Protein AF-A0A165DMI0-F1 (afdb_monomer)

Mean predicted aligned error: 9.39 Å

Structure (mmCIF, N/CA/C/O backbone):
data_AF-A0A165DMI0-F1
#
_entry.id   AF-A0A165DMI0-F1
#
loop_
_atom_site.group_PDB
_atom_site.id
_atom_site.type_symbol
_atom_site.label_atom_id
_atom_site.label_alt_id
_atom_site.label_comp_id
_atom_site.label_asym_id
_atom_site.label_entity_id
_atom_site.label_seq_id
_atom_site.pdbx_PDB_ins_code
_atom_site.Cartn_x
_atom_site.Cartn_y
_atom_site.Cartn_z
_atom_site.occupancy
_atom_site.B_iso_or_equiv
_atom_site.auth_seq_id
_atom_site.auth_comp_id
_atom_site.auth_asym_id
_atom_site.auth_atom_id
_atom_site.pdbx_PDB_model_num
ATOM 1 N N . MET A 1 1 ? 34.394 3.722 19.464 1.00 40.72 1 MET A N 1
ATOM 2 C CA . MET A 1 1 ? 33.084 4.250 19.896 1.00 40.72 1 MET A CA 1
ATOM 3 C C . MET A 1 1 ? 32.460 4.969 18.703 1.00 40.72 1 MET A C 1
ATOM 5 O O . MET A 1 1 ? 33.149 5.810 18.155 1.00 40.72 1 MET A O 1
ATOM 9 N N . ALA A 1 2 ? 31.235 4.569 18.314 1.00 39.69 2 ALA A N 1
ATOM 10 C CA . ALA A 1 2 ? 30.219 5.275 17.495 1.00 39.69 2 ALA A CA 1
ATOM 11 C C . ALA A 1 2 ? 30.643 5.846 16.109 1.00 39.69 2 ALA A C 1
ATOM 13 O O . ALA A 1 2 ? 31.453 6.753 16.032 1.00 39.69 2 ALA A O 1
ATOM 14 N N . HIS A 1 3 ? 30.222 5.261 14.976 1.00 41.44 3 HIS A N 1
ATOM 15 C CA . HIS A 1 3 ? 28.925 5.394 14.257 1.00 41.44 3 HIS A CA 1
ATOM 16 C C . HIS A 1 3 ? 29.045 6.304 13.015 1.00 41.44 3 HIS A C 1
ATOM 18 O O . HIS A 1 3 ? 29.156 7.514 13.154 1.00 41.44 3 HIS A O 1
ATOM 24 N N . ASN A 1 4 ? 29.008 5.710 11.812 1.00 34.62 4 ASN A N 1
ATOM 25 C CA . ASN A 1 4 ? 28.019 6.000 10.753 1.00 34.62 4 ASN A CA 1
ATOM 26 C C . ASN A 1 4 ? 28.438 5.369 9.408 1.00 34.62 4 ASN A C 1
ATOM 28 O O . ASN A 1 4 ? 29.341 5.886 8.748 1.00 34.62 4 ASN A O 1
ATOM 32 N N . PRO A 1 5 ? 27.781 4.289 8.945 1.00 43.97 5 PRO A N 1
ATOM 33 C CA . PRO A 1 5 ? 27.912 3.862 7.560 1.00 43.97 5 PRO A CA 1
ATOM 34 C C . PRO A 1 5 ? 27.125 4.810 6.642 1.00 43.97 5 PRO A C 1
ATOM 36 O O . PRO A 1 5 ? 25.965 5.134 6.895 1.00 43.97 5 PRO A O 1
ATOM 39 N N . HIS A 1 6 ? 27.791 5.250 5.574 1.00 35.44 6 HIS A N 1
ATOM 40 C CA . HIS A 1 6 ? 27.218 5.941 4.423 1.00 35.44 6 HIS A CA 1
ATOM 41 C C . HIS A 1 6 ? 25.927 5.251 3.958 1.00 35.44 6 HIS A C 1
ATOM 43 O O . HIS A 1 6 ? 25.976 4.145 3.424 1.00 35.44 6 HIS A O 1
ATOM 49 N N . ASN A 1 7 ? 24.788 5.925 4.107 1.00 35.12 7 ASN A N 1
ATOM 50 C CA . ASN A 1 7 ? 23.564 5.552 3.414 1.00 35.12 7 ASN A CA 1
ATOM 51 C C . ASN A 1 7 ? 23.412 6.505 2.218 1.00 35.12 7 ASN A C 1
ATOM 53 O O . ASN A 1 7 ? 23.189 7.697 2.445 1.00 35.12 7 ASN A O 1
ATOM 57 N N . PRO A 1 8 ? 23.578 6.050 0.964 1.00 40.62 8 PRO A N 1
ATOM 58 C CA . PRO A 1 8 ? 23.389 6.916 -0.191 1.00 40.62 8 PRO A CA 1
ATOM 59 C C . PRO A 1 8 ? 21.941 7.419 -0.200 1.00 40.62 8 PRO A C 1
ATOM 61 O O . PRO A 1 8 ? 20.997 6.641 -0.345 1.00 40.62 8 PRO A O 1
ATOM 64 N N . GLN A 1 9 ? 21.765 8.729 -0.005 1.00 41.03 9 GLN A N 1
ATOM 65 C CA . GLN A 1 9 ? 20.487 9.405 -0.195 1.00 41.03 9 GLN A CA 1
ATOM 66 C C . GLN A 1 9 ? 20.119 9.274 -1.670 1.00 41.03 9 GLN A C 1
ATOM 68 O O . GLN A 1 9 ? 20.638 9.989 -2.524 1.00 41.03 9 GLN A O 1
ATOM 73 N N . ILE A 1 10 ? 19.251 8.311 -1.967 1.00 54.81 10 ILE A N 1
ATOM 74 C CA . ILE A 1 10 ? 18.671 8.133 -3.292 1.00 54.81 10 ILE A CA 1
ATOM 75 C C . ILE A 1 10 ? 17.993 9.469 -3.652 1.00 54.81 10 ILE A C 1
ATOM 77 O O . ILE A 1 10 ? 17.130 9.919 -2.889 1.00 54.81 10 ILE A O 1
ATOM 81 N N . PRO A 1 11 ? 18.393 10.140 -4.749 1.00 39.53 11 PRO A N 1
ATOM 82 C CA . PRO A 1 11 ? 17.879 11.457 -5.095 1.00 39.53 11 PRO A CA 1
ATOM 83 C C . PRO A 1 11 ? 16.357 11.407 -5.249 1.00 39.53 11 PRO A C 1
ATOM 85 O O . PRO A 1 11 ? 15.806 10.622 -6.019 1.00 39.53 11 PRO A O 1
ATOM 88 N N . GLN A 1 12 ? 15.681 12.272 -4.495 1.00 45.69 12 GLN A N 1
ATOM 89 C CA . GLN A 1 12 ? 14.228 12.344 -4.336 1.00 45.69 12 GLN A CA 1
ATOM 90 C C . GLN A 1 12 ? 13.467 12.792 -5.604 1.00 45.69 12 GLN A C 1
ATOM 92 O O . GLN A 1 12 ? 12.263 13.005 -5.528 1.00 45.69 12 GLN A O 1
ATOM 97 N N . ASN A 1 13 ? 14.096 12.861 -6.785 1.00 38.38 13 ASN A N 1
ATOM 98 C CA . ASN A 1 13 ? 13.560 13.584 -7.949 1.00 38.38 13 ASN A CA 1
ATOM 99 C C . ASN A 1 13 ? 12.907 12.724 -9.059 1.00 38.38 13 ASN A C 1
ATOM 101 O O . ASN A 1 13 ? 12.594 13.255 -10.120 1.00 38.38 13 ASN A O 1
ATOM 105 N N . ALA A 1 14 ? 12.635 11.431 -8.849 1.00 41.81 14 ALA A N 1
ATOM 106 C CA . ALA A 1 14 ? 11.976 10.558 -9.846 1.00 41.81 14 ALA A CA 1
ATOM 107 C C . ALA A 1 14 ? 10.466 10.341 -9.580 1.00 41.81 14 ALA A C 1
ATOM 109 O O . ALA A 1 14 ? 9.957 9.224 -9.611 1.00 41.81 14 ALA A O 1
ATOM 110 N N . HIS A 1 15 ? 9.750 11.407 -9.234 1.00 43.47 15 HIS A N 1
ATOM 111 C CA . HIS A 1 15 ? 8.666 11.329 -8.259 1.00 43.47 15 HIS A CA 1
ATOM 112 C C . HIS A 1 15 ? 7.475 12.232 -8.637 1.00 43.47 15 HIS A C 1
ATOM 114 O O . HIS A 1 15 ? 7.053 13.063 -7.856 1.00 43.47 15 HIS A O 1
ATOM 120 N N . ASN A 1 16 ? 6.926 12.130 -9.850 1.00 48.78 16 ASN A N 1
ATOM 121 C CA . ASN A 1 16 ? 5.918 13.104 -10.317 1.00 48.78 16 ASN A CA 1
ATOM 122 C C . ASN A 1 16 ? 4.584 12.515 -10.808 1.00 48.78 16 ASN A C 1
ATOM 124 O O . ASN A 1 16 ? 3.919 13.114 -11.642 1.00 48.78 16 ASN A O 1
ATOM 128 N N . ALA A 1 17 ? 4.140 11.372 -10.273 1.00 47.53 17 ALA A N 1
ATOM 129 C CA . ALA A 1 17 ? 2.779 10.888 -10.563 1.00 47.53 17 ALA A CA 1
ATOM 130 C C . ALA A 1 17 ? 2.006 10.291 -9.371 1.00 47.53 17 ALA A C 1
ATOM 132 O O . ALA A 1 17 ? 0.781 10.267 -9.408 1.00 47.53 17 ALA A O 1
ATOM 133 N N . GLN A 1 18 ? 2.668 9.834 -8.301 1.00 56.59 18 GLN A N 1
ATOM 134 C CA . GLN A 1 18 ? 2.007 9.181 -7.157 1.00 56.59 18 GLN A CA 1
ATOM 135 C C . GLN A 1 18 ? 2.763 9.439 -5.844 1.00 56.59 18 GLN A C 1
ATOM 137 O O . GLN A 1 18 ? 3.217 8.510 -5.194 1.00 56.59 18 GLN A O 1
ATOM 142 N N . GLN A 1 19 ? 3.001 10.695 -5.470 1.00 66.50 19 GLN A N 1
ATOM 143 C CA . GLN A 1 19 ? 3.767 10.979 -4.252 1.00 66.50 19 GLN A CA 1
ATOM 144 C C . GLN A 1 19 ? 2.888 11.098 -3.012 1.00 66.50 19 GLN A C 1
ATOM 146 O O . GLN A 1 19 ? 1.995 11.945 -2.958 1.00 66.50 19 GLN A O 1
ATOM 151 N N . GLY A 1 20 ? 3.215 10.322 -1.978 1.00 83.50 20 GLY A N 1
ATOM 152 C CA . GLY A 1 20 ? 2.747 10.560 -0.617 1.00 83.50 20 GLY A CA 1
ATOM 153 C C . GLY A 1 20 ? 1.500 9.784 -0.205 1.00 83.50 20 GLY A C 1
ATOM 154 O O . GLY A 1 20 ? 0.976 10.055 0.876 1.00 83.50 20 GLY A O 1
ATOM 155 N N . TYR A 1 21 ? 1.029 8.805 -0.981 1.00 90.38 21 TYR A N 1
ATOM 156 C CA . TYR A 1 21 ? -0.019 7.883 -0.527 1.00 90.38 21 TYR A CA 1
ATOM 157 C C . TYR A 1 21 ? 0.483 7.002 0.610 1.00 90.38 21 TYR A C 1
ATOM 159 O O . TYR A 1 21 ? -0.249 6.795 1.575 1.00 90.38 21 TYR A O 1
ATOM 167 N N . VAL A 1 22 ? 1.747 6.567 0.565 1.00 89.88 22 VAL A N 1
ATOM 168 C CA . VAL A 1 22 ? 2.383 5.853 1.688 1.00 89.88 22 VAL A CA 1
ATOM 169 C C . VAL A 1 22 ? 2.356 6.714 2.955 1.00 89.88 22 VAL A C 1
ATOM 171 O O . VAL A 1 22 ? 1.957 6.248 4.022 1.00 89.88 22 VAL A O 1
ATOM 174 N N . GLN A 1 23 ? 2.733 7.992 2.842 1.00 90.44 23 GLN A N 1
ATOM 175 C CA . GLN A 1 23 ? 2.736 8.918 3.976 1.00 90.44 23 GLN A CA 1
ATOM 176 C C . GLN A 1 23 ? 1.318 9.202 4.487 1.00 90.44 23 GLN A C 1
ATOM 178 O O . GLN A 1 23 ? 1.083 9.164 5.692 1.00 90.44 23 GLN A O 1
ATOM 183 N N . ARG A 1 24 ? 0.355 9.448 3.592 1.00 89.94 24 ARG A N 1
ATOM 184 C CA . ARG A 1 24 ? -1.053 9.672 3.957 1.00 89.94 24 ARG A CA 1
ATOM 185 C C . ARG A 1 24 ? -1.669 8.449 4.630 1.00 89.94 24 ARG A C 1
ATOM 187 O O . ARG A 1 24 ? -2.372 8.609 5.624 1.00 89.94 24 ARG A O 1
ATOM 194 N N . LEU A 1 25 ? -1.364 7.246 4.142 1.00 89.44 25 LEU A N 1
ATOM 195 C CA . LEU A 1 25 ? -1.804 5.998 4.760 1.00 89.44 25 LEU A CA 1
ATOM 196 C C . LEU A 1 25 ? -1.226 5.866 6.177 1.00 89.44 25 LEU A C 1
ATOM 198 O O . LEU A 1 25 ? -1.972 5.613 7.118 1.00 89.44 25 LEU A O 1
ATOM 202 N N . ASN A 1 26 ? 0.068 6.138 6.363 1.00 90.56 26 ASN A N 1
ATOM 203 C CA . ASN A 1 26 ? 0.683 6.145 7.694 1.00 90.56 26 ASN A CA 1
ATOM 204 C C . ASN A 1 26 ? 0.038 7.186 8.628 1.00 90.56 26 ASN A C 1
ATOM 206 O O . ASN A 1 26 ? -0.259 6.873 9.781 1.00 90.56 26 ASN A O 1
ATOM 210 N N . ASN A 1 27 ? -0.242 8.393 8.128 1.00 90.00 27 ASN A N 1
ATOM 211 C CA . ASN A 1 27 ? -0.904 9.449 8.898 1.00 90.00 27 ASN A CA 1
ATOM 212 C C . ASN A 1 27 ? -2.332 9.058 9.306 1.00 90.00 27 ASN A C 1
ATOM 214 O O . ASN A 1 27 ? -2.764 9.394 10.405 1.00 90.00 27 ASN A O 1
ATOM 218 N N . HIS A 1 28 ? -3.063 8.326 8.459 1.00 89.19 28 HIS A N 1
ATOM 219 C CA . HIS A 1 28 ? -4.389 7.811 8.803 1.00 89.19 28 HIS A CA 1
ATOM 220 C C . HIS A 1 28 ? -4.331 6.798 9.959 1.00 89.1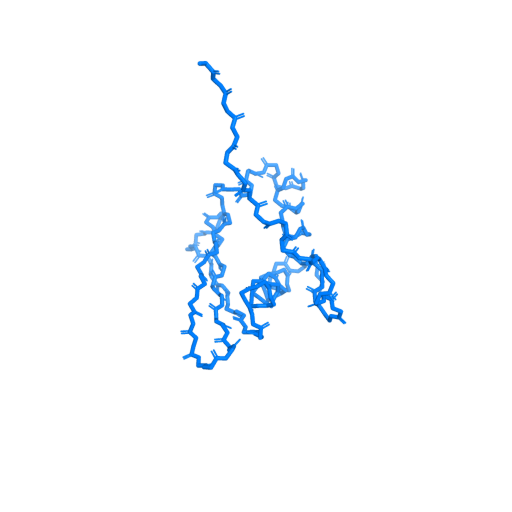9 28 HIS A C 1
ATOM 222 O O . HIS A 1 28 ? -5.175 6.819 10.856 1.00 89.19 28 HIS A O 1
ATOM 228 N N . TYR A 1 29 ? -3.297 5.954 9.989 1.00 88.00 29 TYR A N 1
ATOM 229 C CA . TYR A 1 29 ? -3.087 5.032 11.105 1.00 88.00 29 TYR A CA 1
ATOM 230 C C . TYR A 1 29 ? -2.693 5.770 12.388 1.00 88.00 29 TYR A C 1
ATOM 232 O O . TYR A 1 29 ? -3.236 5.468 13.446 1.00 88.00 29 TYR A O 1
ATOM 240 N N . GLN A 1 30 ? -1.822 6.780 12.305 1.00 88.75 30 GLN A N 1
ATOM 241 C CA . GLN A 1 30 ? -1.386 7.539 13.485 1.00 88.75 30 GLN A CA 1
ATOM 242 C C . GLN A 1 30 ? -2.450 8.493 14.038 1.00 88.75 30 GLN A C 1
ATOM 244 O O . GLN A 1 30 ? -2.522 8.677 15.251 1.00 88.75 30 GLN A O 1
ATOM 249 N N . GLY A 1 31 ? -3.253 9.117 13.176 1.00 86.25 31 GLY A N 1
ATOM 250 C CA . GLY A 1 31 ? -4.217 10.142 13.569 1.00 86.25 31 GLY A CA 1
ATOM 251 C C . GLY A 1 31 ? -5.537 9.540 14.064 1.00 86.25 31 GLY A C 1
ATOM 252 O O . GLY A 1 31 ? -5.682 9.318 15.266 1.00 86.25 31 GLY A O 1
ATOM 253 N N . PRO A 1 32 ? -6.508 9.278 13.168 1.00 81.50 32 PRO A N 1
ATOM 254 C CA . PRO A 1 32 ? -7.816 8.730 13.534 1.00 81.50 32 PRO A CA 1
ATOM 255 C C . PRO A 1 32 ? -7.764 7.405 14.298 1.00 81.50 32 PRO A C 1
ATOM 257 O O . PRO A 1 32 ? -8.496 7.230 15.268 1.00 81.50 32 PRO A O 1
ATOM 260 N N . LEU A 1 33 ? -6.900 6.477 13.874 1.00 83.38 33 LEU A N 1
ATOM 261 C CA . LEU A 1 33 ? -6.853 5.132 14.453 1.00 83.38 33 LEU A CA 1
ATOM 262 C C . LEU A 1 33 ? -5.948 5.046 15.691 1.00 83.38 33 LEU A C 1
ATOM 264 O O . LEU A 1 33 ? -6.071 4.096 16.461 1.00 83.38 33 LEU A O 1
ATOM 268 N N . ARG A 1 34 ? -5.049 6.021 15.900 1.00 86.50 34 ARG A N 1
ATOM 269 C CA . ARG A 1 34 ? -4.011 6.000 16.953 1.00 86.50 34 ARG A CA 1
ATOM 270 C C . ARG A 1 34 ? -3.234 4.674 17.012 1.00 86.50 34 ARG A C 1
ATOM 272 O O . ARG A 1 34 ? -2.804 4.233 18.076 1.00 86.50 34 ARG A O 1
ATOM 279 N N . LEU A 1 35 ? -3.055 4.034 15.860 1.00 87.56 35 LEU A N 1
ATOM 280 C CA . LEU A 1 35 ? -2.311 2.793 15.689 1.00 87.56 35 LEU A CA 1
ATOM 281 C C . LEU A 1 35 ? -0.903 3.094 15.177 1.00 87.56 35 LEU A C 1
ATOM 283 O O . LEU A 1 35 ? -0.691 4.022 14.398 1.00 87.56 35 LEU A O 1
ATOM 287 N N . SER A 1 36 ? 0.068 2.269 15.571 1.00 86.75 36 SER A N 1
ATOM 288 C CA . SER A 1 36 ? 1.431 2.362 15.043 1.00 86.75 36 SER A CA 1
ATOM 289 C C . SER A 1 36 ? 1.485 1.815 13.608 1.00 86.75 36 SER A C 1
ATOM 291 O O . SER A 1 36 ? 1.314 0.607 13.425 1.00 86.75 36 SER A O 1
ATOM 293 N N . PRO A 1 37 ? 1.764 2.638 12.577 1.00 86.25 37 PRO A N 1
ATOM 294 C CA . PRO A 1 37 ? 1.808 2.180 11.187 1.00 86.25 37 PRO A CA 1
ATOM 295 C C . PRO A 1 37 ? 2.767 1.012 10.985 1.00 86.25 37 PRO A C 1
ATOM 297 O O . PRO A 1 37 ? 2.455 0.087 10.257 1.00 86.25 37 PRO A O 1
ATOM 300 N N . GLN A 1 38 ? 3.907 1.010 11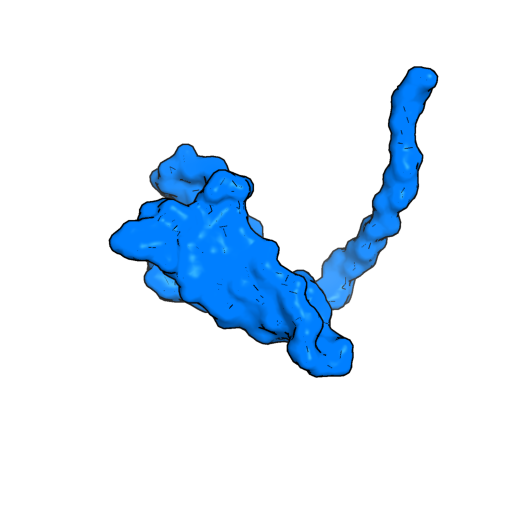.680 1.00 84.06 38 GLN A N 1
ATOM 301 C CA . GLN A 1 38 ? 4.933 -0.030 11.549 1.00 84.06 38 GLN A CA 1
ATOM 302 C C . GLN A 1 38 ? 4.459 -1.407 12.033 1.00 84.06 38 GLN A C 1
ATOM 304 O O . GLN A 1 38 ? 4.965 -2.430 11.580 1.00 84.06 38 GLN A O 1
ATOM 309 N N . THR A 1 39 ? 3.492 -1.443 12.951 1.00 86.06 39 THR A N 1
ATOM 310 C CA . THR A 1 39 ? 2.914 -2.690 13.466 1.00 86.06 39 THR A CA 1
ATOM 311 C C . THR A 1 39 ? 1.820 -3.224 12.542 1.00 86.06 39 THR A C 1
ATOM 313 O O . THR A 1 39 ? 1.650 -4.439 12.426 1.00 86.06 39 THR A O 1
ATOM 316 N N . TYR A 1 40 ? 1.075 -2.327 11.887 1.00 87.88 40 TYR A N 1
ATOM 317 C CA . TYR A 1 40 ? -0.161 -2.675 11.180 1.00 87.88 40 TYR A CA 1
ATOM 318 C C . TYR A 1 40 ? -0.094 -2.563 9.657 1.00 87.88 40 TYR A C 1
ATOM 320 O O . TYR A 1 40 ? -0.939 -3.159 8.996 1.00 87.88 40 TYR A O 1
ATOM 328 N N . ILE A 1 41 ? 0.887 -1.851 9.107 1.00 90.94 41 ILE A N 1
ATOM 329 C CA . ILE A 1 41 ? 1.109 -1.682 7.672 1.00 90.94 41 ILE A CA 1
ATOM 330 C C . ILE A 1 41 ? 2.442 -2.334 7.317 1.00 90.94 41 ILE A C 1
ATOM 332 O O . ILE A 1 41 ? 3.501 -1.918 7.787 1.00 90.94 41 ILE A O 1
ATOM 336 N N . TYR A 1 42 ? 2.396 -3.338 6.448 1.00 92.25 42 TYR A N 1
ATOM 337 C CA . TYR A 1 42 ? 3.586 -4.024 5.955 1.00 92.25 42 TYR A CA 1
ATOM 338 C C . TYR A 1 42 ? 3.628 -3.989 4.430 1.00 92.25 42 TYR A C 1
ATOM 340 O O . TYR A 1 42 ? 2.631 -4.301 3.791 1.00 92.25 42 TYR A O 1
ATOM 348 N N . TYR A 1 43 ? 4.773 -3.626 3.852 1.00 91.56 43 TYR A N 1
ATOM 349 C CA . TYR A 1 43 ? 4.980 -3.631 2.404 1.00 91.56 43 TYR A CA 1
ATOM 350 C C . TYR A 1 43 ? 5.939 -4.754 2.026 1.00 91.56 43 TYR A C 1
ATOM 352 O O . TYR A 1 43 ? 7.102 -4.721 2.424 1.00 91.56 43 TYR A O 1
ATOM 360 N N . ASP A 1 44 ? 5.466 -5.684 1.208 1.00 93.81 44 ASP A N 1
ATOM 361 C CA . ASP A 1 44 ? 6.309 -6.621 0.471 1.00 93.81 44 ASP A CA 1
ATOM 362 C C . ASP A 1 44 ? 6.527 -6.071 -0.939 1.00 93.81 44 ASP A C 1
ATOM 364 O O . ASP A 1 44 ? 5.562 -5.650 -1.574 1.00 93.81 44 ASP A O 1
ATOM 368 N N . VAL A 1 45 ? 7.766 -6.011 -1.428 1.00 93.62 45 VAL A N 1
ATOM 369 C CA . VAL A 1 45 ? 8.056 -5.509 -2.780 1.00 93.62 45 VAL A CA 1
ATOM 370 C C . VAL A 1 45 ? 8.920 -6.504 -3.519 1.00 93.62 45 VAL A C 1
ATOM 372 O O . VAL A 1 45 ? 10.010 -6.847 -3.069 1.00 93.62 45 VAL A O 1
ATOM 375 N N . GLN A 1 46 ? 8.444 -6.914 -4.684 1.00 95.00 46 GLN A N 1
ATOM 376 C CA . GLN A 1 46 ? 9.071 -7.925 -5.515 1.00 95.00 46 GLN A CA 1
ATOM 377 C C . GLN A 1 46 ? 9.325 -7.361 -6.907 1.00 95.00 46 GLN A C 1
ATOM 379 O O . GLN A 1 46 ? 8.554 -6.548 -7.425 1.00 95.00 46 GLN A O 1
ATOM 384 N N . LEU A 1 47 ? 10.430 -7.780 -7.516 1.00 94.50 47 LEU A N 1
ATOM 385 C CA . LEU A 1 47 ? 10.693 -7.502 -8.920 1.00 94.50 47 LEU A CA 1
ATOM 386 C C . LEU A 1 47 ? 9.762 -8.383 -9.764 1.00 94.50 47 LEU A C 1
ATOM 388 O O . LEU A 1 47 ? 9.780 -9.599 -9.602 1.00 94.50 47 LEU A O 1
ATOM 392 N N . ALA A 1 48 ? 8.959 -7.780 -10.642 1.00 90.94 48 ALA A N 1
ATOM 393 C CA . ALA A 1 48 ? 8.160 -8.535 -11.606 1.00 90.94 48 ALA A CA 1
ATOM 394 C C . ALA A 1 48 ? 8.957 -8.790 -12.884 1.00 90.94 48 ALA A C 1
ATOM 396 O O . ALA A 1 48 ? 9.236 -9.935 -13.218 1.00 90.94 48 ALA A O 1
ATOM 397 N N . GLU A 1 49 ? 9.325 -7.722 -13.593 1.00 89.56 49 GLU A N 1
ATOM 398 C CA . GLU A 1 49 ? 10.000 -7.822 -14.887 1.00 89.56 49 GLU A CA 1
ATOM 399 C C . GLU A 1 49 ? 10.721 -6.515 -15.233 1.00 89.56 49 GLU A C 1
ATOM 401 O O . GLU A 1 49 ? 10.151 -5.427 -15.108 1.00 89.56 49 GLU A O 1
ATOM 406 N N . GLY A 1 50 ? 11.971 -6.610 -15.693 1.00 91.94 50 GLY A N 1
ATOM 407 C CA . GLY A 1 50 ? 12.763 -5.454 -16.114 1.00 91.94 50 GLY A CA 1
ATOM 408 C C . GLY A 1 50 ? 12.937 -4.432 -14.989 1.00 91.94 50 GLY A C 1
ATOM 409 O O . GLY A 1 50 ? 13.609 -4.694 -13.997 1.00 91.94 50 GLY A O 1
ATOM 410 N N . SER A 1 51 ? 12.333 -3.253 -15.141 1.00 89.00 51 SER A N 1
ATOM 411 C CA . SER A 1 51 ? 12.319 -2.195 -14.116 1.00 89.00 51 SER A CA 1
ATOM 412 C C . SER A 1 51 ? 10.994 -2.108 -13.347 1.00 89.00 51 SER A C 1
ATOM 414 O O . SER A 1 51 ? 10.794 -1.179 -12.561 1.00 89.00 51 SER A O 1
ATOM 416 N N . THR A 1 52 ? 10.085 -3.057 -13.570 1.00 89.62 52 THR A N 1
ATOM 417 C CA . THR A 1 52 ? 8.753 -3.098 -12.965 1.00 89.62 52 THR A CA 1
ATOM 418 C C . THR A 1 52 ? 8.775 -3.886 -11.667 1.00 89.62 52 THR A C 1
ATOM 420 O O . THR A 1 52 ? 9.185 -5.047 -11.626 1.00 89.62 52 THR A O 1
ATOM 423 N N . PHE A 1 53 ? 8.260 -3.268 -10.612 1.00 93.38 53 PHE A N 1
ATOM 424 C CA . PHE A 1 53 ? 8.085 -3.874 -9.302 1.00 93.38 53 PHE A CA 1
ATOM 425 C C . PHE A 1 53 ? 6.599 -4.017 -8.980 1.00 93.38 53 PHE A C 1
ATOM 427 O O . PHE A 1 53 ? 5.762 -3.218 -9.413 1.00 93.38 53 PHE A O 1
ATOM 434 N N . VAL A 1 54 ? 6.286 -5.032 -8.185 1.00 93.06 54 VAL A N 1
ATOM 435 C CA . VAL A 1 54 ? 4.976 -5.257 -7.578 1.00 93.06 54 VAL A CA 1
ATOM 436 C C . VAL A 1 54 ? 5.142 -5.064 -6.082 1.00 93.06 54 VAL A C 1
ATOM 438 O O . VAL A 1 54 ? 6.011 -5.684 -5.476 1.00 93.06 54 VAL A O 1
ATOM 441 N N . ALA A 1 55 ? 4.328 -4.202 -5.488 1.00 95.19 55 ALA A N 1
ATOM 442 C CA . ALA A 1 55 ? 4.267 -4.040 -4.047 1.00 95.19 55 ALA A CA 1
ATOM 443 C C . ALA A 1 55 ? 2.928 -4.552 -3.527 1.00 95.19 55 ALA A C 1
ATOM 445 O O . ALA A 1 55 ? 1.881 -4.217 -4.076 1.00 95.19 55 ALA A O 1
ATOM 446 N N . THR A 1 56 ? 2.962 -5.312 -2.442 1.00 95.06 56 THR A N 1
ATOM 447 C CA . THR A 1 56 ? 1.782 -5.738 -1.696 1.00 95.06 56 THR A CA 1
ATOM 448 C C . THR A 1 56 ? 1.802 -5.056 -0.339 1.00 95.06 56 THR A C 1
ATOM 450 O O . THR A 1 56 ? 2.737 -5.251 0.437 1.00 95.06 56 THR A O 1
ATOM 453 N N . VAL A 1 57 ? 0.782 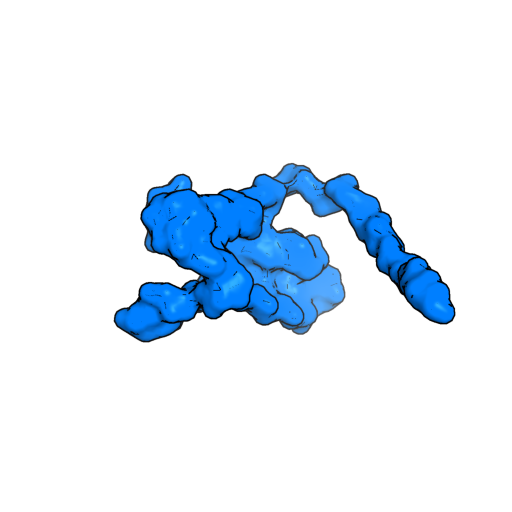-4.253 -0.043 1.00 92.75 57 VAL A N 1
ATOM 454 C CA . VAL A 1 57 ? 0.577 -3.669 1.283 1.00 92.75 57 VAL A CA 1
ATOM 455 C C . VAL A 1 57 ? -0.405 -4.524 2.073 1.00 92.75 57 VAL A C 1
ATOM 457 O O . VAL A 1 57 ? -1.493 -4.818 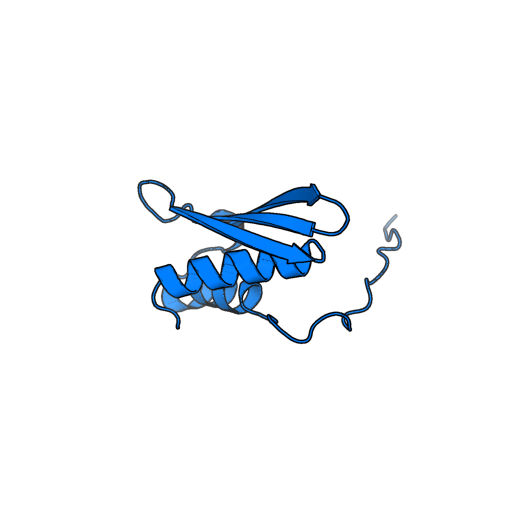1.592 1.00 92.75 57 VAL A O 1
ATOM 460 N N . TRP A 1 58 ? -0.022 -4.913 3.283 1.00 92.94 58 TRP A N 1
ATOM 461 C CA . TRP A 1 58 ? -0.823 -5.697 4.217 1.00 92.94 58 TRP A CA 1
ATOM 462 C C . TRP A 1 58 ? -1.268 -4.817 5.379 1.00 92.94 58 TRP A C 1
ATOM 464 O O . TRP A 1 58 ? -0.431 -4.197 6.037 1.00 92.94 58 TRP A O 1
ATOM 474 N N . LEU A 1 59 ? -2.571 -4.805 5.643 1.00 91.75 59 LEU A N 1
ATOM 475 C CA . LEU A 1 59 ? -3.227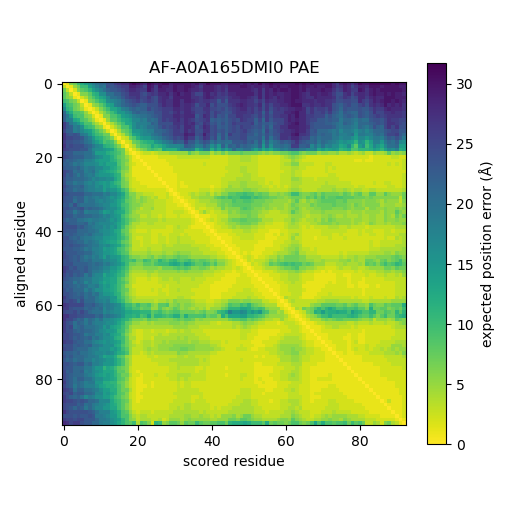 -4.076 6.721 1.00 91.75 59 LEU A CA 1
ATOM 476 C C . LEU A 1 59 ? -3.698 -5.072 7.790 1.00 91.75 59 LEU A C 1
ATOM 478 O O . LEU A 1 59 ? -4.719 -5.748 7.641 1.00 91.75 59 LEU A O 1
ATOM 482 N N . ARG A 1 60 ? -2.938 -5.181 8.881 1.00 87.06 60 ARG A N 1
ATOM 483 C CA . ARG A 1 60 ? -3.158 -6.182 9.947 1.00 87.06 60 ARG A CA 1
ATOM 484 C C . ARG A 1 60 ?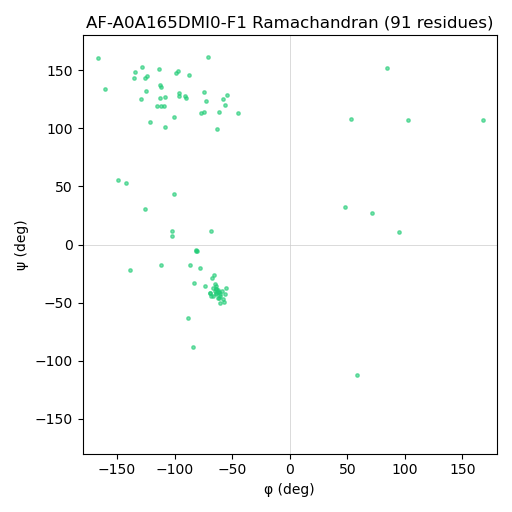 -4.237 -5.805 10.962 1.00 87.06 60 ARG A C 1
ATOM 486 O O . ARG A 1 60 ? -4.531 -6.589 11.853 1.00 87.06 60 ARG A O 1
ATOM 493 N N . ASN A 1 61 ? -4.799 -4.607 10.864 1.00 83.69 61 ASN A N 1
ATOM 494 C CA . ASN A 1 61 ? -5.888 -4.142 11.726 1.00 83.69 61 ASN A CA 1
ATOM 495 C C . ASN A 1 61 ? -7.273 -4.659 11.288 1.00 83.69 61 ASN A C 1
ATOM 497 O O . ASN A 1 61 ? -8.248 -4.406 11.988 1.00 83.69 61 ASN A O 1
ATOM 501 N N . PHE A 1 62 ? -7.370 -5.355 1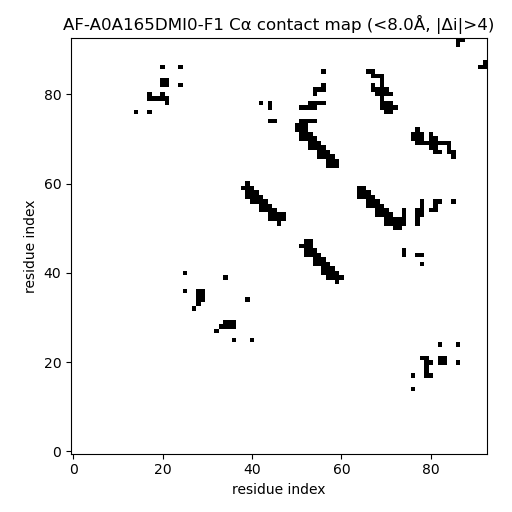0.151 1.00 75.25 62 PHE A N 1
ATOM 502 C CA . PHE A 1 62 ? -8.602 -5.983 9.669 1.00 75.25 62 PHE A CA 1
ATOM 503 C C . PHE A 1 62 ? -8.647 -7.469 10.047 1.00 75.25 62 PHE A C 1
ATOM 505 O O . PHE A 1 62 ? -7.604 -8.118 10.133 1.00 75.25 62 PHE A O 1
ATOM 512 N N . ASN A 1 63 ? -9.853 -8.009 10.257 1.00 70.06 63 ASN A N 1
ATOM 513 C CA . ASN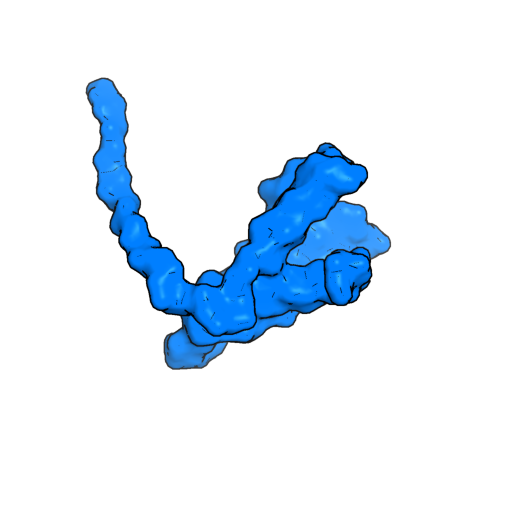 A 1 63 ? -10.082 -9.441 10.453 1.00 70.06 63 ASN A CA 1
ATOM 514 C C . ASN A 1 63 ? -11.056 -9.972 9.378 1.00 70.06 63 ASN A C 1
ATOM 516 O O . ASN A 1 63 ? -12.253 -9.691 9.480 1.00 70.06 63 ASN A O 1
ATOM 520 N N . PRO A 1 64 ? -10.580 -10.715 8.360 1.00 79.62 64 PRO A N 1
ATOM 521 C CA . PRO A 1 64 ? -9.185 -11.109 8.132 1.00 79.62 64 PRO A CA 1
ATOM 522 C C . PRO A 1 64 ? -8.290 -9.926 7.701 1.00 79.62 64 PRO A C 1
ATOM 524 O O . PRO A 1 64 ? -8.812 -8.910 7.233 1.00 79.62 64 PRO A O 1
ATOM 527 N N . PRO A 1 65 ? -6.951 -10.039 7.830 1.00 82.94 65 PRO A N 1
ATOM 528 C CA . PRO A 1 65 ? -6.024 -9.023 7.341 1.00 82.94 65 PRO A CA 1
ATOM 529 C C . PRO A 1 65 ? -6.256 -8.729 5.858 1.00 82.94 65 PRO A C 1
ATOM 531 O O . PRO A 1 65 ? -6.293 -9.644 5.034 1.00 82.94 65 PRO A O 1
ATOM 534 N N . ALA A 1 66 ? -6.396 -7.450 5.519 1.00 89.62 66 ALA A N 1
ATOM 535 C CA . ALA A 1 66 ? -6.588 -7.023 4.140 1.00 89.62 66 ALA A CA 1
ATOM 536 C C . ALA A 1 66 ? -5.230 -6.811 3.465 1.00 89.62 66 ALA A C 1
ATOM 538 O O . ALA A 1 66 ? -4.285 -6.347 4.105 1.00 89.62 66 ALA A O 1
ATOM 539 N N . TYR A 1 67 ? -5.133 -7.105 2.171 1.00 92.50 67 TYR A N 1
ATOM 540 C CA . TYR A 1 67 ? -3.954 -6.773 1.383 1.00 92.50 67 TYR A CA 1
ATOM 541 C C . TYR A 1 67 ? -4.335 -6.146 0.047 1.00 92.50 67 TYR A C 1
ATOM 543 O O . TYR A 1 67 ? -5.373 -6.465 -0.532 1.00 92.50 67 TYR A O 1
ATOM 551 N N . TYR A 1 68 ? -3.480 -5.251 -0.438 1.00 94.06 68 TYR A N 1
ATOM 552 C CA . TYR A 1 68 ? -3.677 -4.535 -1.693 1.00 94.06 68 TYR A CA 1
ATOM 553 C C . TYR A 1 68 ? -2.384 -4.521 -2.491 1.00 94.06 68 TYR A C 1
ATOM 555 O O . TYR A 1 68 ? -1.295 -4.417 -1.930 1.00 94.06 68 TYR A O 1
ATOM 563 N N . VAL A 1 69 ? -2.508 -4.627 -3.809 1.00 93.25 69 VAL A N 1
ATOM 564 C CA . VAL A 1 69 ? -1.368 -4.759 -4.714 1.00 93.25 69 VAL A CA 1
ATOM 565 C C . VAL A 1 69 ? -1.253 -3.513 -5.581 1.00 93.25 69 VAL A C 1
ATOM 567 O O . VAL A 1 69 ? -2.249 -3.014 -6.099 1.00 93.25 69 VAL A O 1
ATOM 570 N N . GLY A 1 70 ? -0.029 -3.031 -5.753 1.00 92.25 70 GLY A N 1
ATOM 571 C CA . GLY A 1 70 ? 0.329 -1.952 -6.661 1.00 92.25 70 GLY A CA 1
ATOM 572 C C . GLY A 1 70 ? 1.487 -2.346 -7.561 1.00 92.25 70 GLY A C 1
ATOM 573 O O . GLY A 1 70 ? 2.317 -3.182 -7.201 1.00 92.25 70 GLY A O 1
ATOM 574 N N . ARG A 1 71 ? 1.547 -1.743 -8.746 1.00 92.19 71 ARG A N 1
ATOM 575 C CA . ARG A 1 71 ? 2.629 -1.954 -9.715 1.00 92.19 71 ARG A CA 1
ATOM 576 C C . ARG A 1 71 ? 3.227 -0.615 -10.103 1.00 92.19 71 ARG A C 1
ATOM 578 O O . ARG A 1 71 ? 2.501 0.366 -10.236 1.00 92.19 71 ARG A O 1
ATOM 585 N N . GLY A 1 72 ? 4.537 -0.578 -10.308 1.00 89.94 72 GLY A N 1
ATOM 586 C CA . GLY A 1 72 ? 5.213 0.643 -10.728 1.00 89.94 72 GLY A CA 1
ATOM 587 C C . GLY A 1 72 ? 6.635 0.399 -11.206 1.00 89.94 72 GLY A C 1
ATOM 588 O O . GLY A 1 72 ? 7.245 -0.624 -10.894 1.00 89.94 72 GLY A O 1
ATOM 589 N N . ILE A 1 73 ? 7.162 1.355 -11.970 1.00 89.81 73 ILE A N 1
ATOM 590 C CA . ILE A 1 73 ? 8.569 1.366 -12.370 1.00 89.81 73 ILE A CA 1
ATOM 591 C C . ILE A 1 73 ? 9.386 1.846 -11.167 1.00 89.81 73 ILE A C 1
ATOM 593 O O . ILE A 1 73 ? 9.264 2.991 -10.735 1.00 89.81 73 ILE A O 1
ATOM 597 N N . GLY A 1 74 ? 10.196 0.950 -10.606 1.00 89.12 74 GLY A N 1
ATOM 598 C CA . GLY A 1 74 ? 10.901 1.160 -9.341 1.00 89.12 74 GLY A CA 1
ATOM 599 C C . GLY A 1 74 ? 10.072 0.827 -8.090 1.00 89.12 74 GLY A C 1
ATOM 600 O O . GLY A 1 74 ? 8.845 0.927 -8.057 1.00 89.12 74 GLY A O 1
ATOM 601 N N . GLN A 1 75 ? 10.772 0.445 -7.016 1.00 90.06 75 GLN A N 1
ATOM 602 C CA . GLN A 1 75 ? 10.152 -0.019 -5.767 1.00 90.06 75 GLN A CA 1
ATOM 603 C C . GLN A 1 75 ? 9.216 1.019 -5.135 1.00 90.06 75 GLN A C 1
ATOM 605 O O . GLN A 1 75 ? 8.157 0.666 -4.621 1.00 90.06 75 GLN A O 1
ATOM 610 N N . MET A 1 76 ? 9.600 2.298 -5.162 1.00 90.19 76 MET A N 1
ATOM 611 C CA . MET A 1 76 ? 8.817 3.360 -4.530 1.00 90.19 76 MET A CA 1
ATOM 612 C C . MET A 1 76 ? 7.500 3.611 -5.272 1.00 90.19 76 MET A C 1
ATOM 614 O O . MET A 1 76 ? 6.458 3.706 -4.633 1.00 90.19 76 MET A O 1
ATOM 618 N N . ALA A 1 77 ? 7.518 3.613 -6.608 1.00 88.62 77 ALA A N 1
ATOM 619 C CA . ALA A 1 77 ? 6.301 3.737 -7.406 1.00 88.62 77 ALA A CA 1
ATOM 620 C C . ALA A 1 77 ? 5.338 2.565 -7.154 1.00 88.62 77 ALA A C 1
ATOM 622 O O . ALA A 1 77 ? 4.139 2.772 -6.985 1.00 88.62 77 ALA A O 1
ATOM 623 N N . ALA A 1 78 ? 5.861 1.338 -7.045 1.00 91.00 78 ALA A N 1
ATOM 624 C CA . ALA A 1 78 ? 5.043 0.179 -6.697 1.00 91.00 78 ALA A CA 1
ATOM 625 C C . ALA A 1 78 ? 4.393 0.335 -5.308 1.00 91.00 78 ALA A C 1
ATOM 627 O O . ALA A 1 78 ? 3.186 0.120 -5.174 1.00 91.00 78 ALA A O 1
ATOM 628 N N . LYS A 1 79 ? 5.156 0.766 -4.289 1.00 91.69 79 LYS A N 1
ATOM 629 C CA . LYS A 1 79 ? 4.631 1.014 -2.931 1.00 91.69 79 LYS A CA 1
ATOM 630 C C . LYS A 1 79 ? 3.543 2.082 -2.915 1.00 91.69 79 LYS A C 1
ATOM 632 O O . LYS A 1 79 ? 2.519 1.885 -2.270 1.00 91.69 79 LYS A O 1
ATOM 637 N N . GLU A 1 80 ? 3.746 3.181 -3.631 1.00 93.12 80 GLU A N 1
ATOM 638 C CA . GLU A 1 80 ? 2.767 4.266 -3.729 1.00 93.12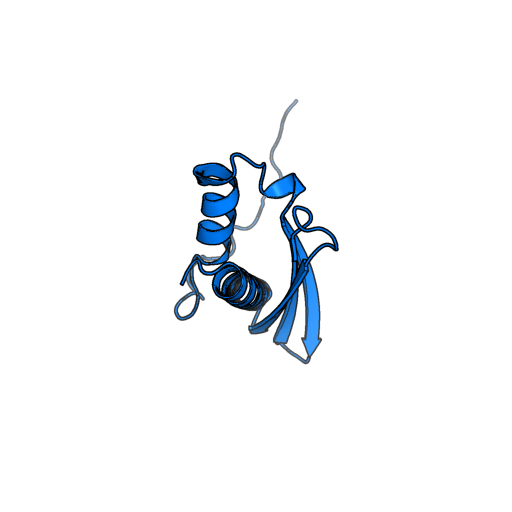 80 GLU A CA 1
ATOM 639 C C . GLU A 1 80 ? 1.486 3.817 -4.437 1.00 93.12 80 GLU A C 1
ATOM 641 O O . GLU A 1 80 ? 0.389 4.118 -3.973 1.00 93.12 80 GLU A O 1
ATOM 646 N N . SER A 1 81 ? 1.599 3.010 -5.494 1.00 92.38 81 SER A N 1
ATOM 647 C CA . SER A 1 81 ? 0.445 2.386 -6.149 1.00 92.38 81 SER A CA 1
ATOM 648 C C . SER A 1 81 ? -0.317 1.434 -5.208 1.00 92.38 81 SER A C 1
ATOM 650 O O . SER A 1 81 ? -1.553 1.427 -5.190 1.00 92.38 81 SER A O 1
ATOM 652 N N . ALA A 1 82 ? 0.395 0.667 -4.376 1.00 92.69 82 ALA A N 1
ATOM 653 C CA . ALA A 1 82 ? -0.223 -0.233 -3.402 1.00 92.69 82 ALA A CA 1
ATOM 654 C C . ALA A 1 82 ? -0.936 0.563 -2.297 1.00 92.69 82 ALA A C 1
ATOM 656 O O . ALA A 1 82 ? -2.086 0.275 -1.961 1.00 92.69 82 ALA A O 1
ATOM 657 N N . ALA A 1 83 ? -0.288 1.616 -1.791 1.00 92.25 83 ALA A N 1
ATOM 658 C CA . ALA A 1 83 ? -0.852 2.532 -0.804 1.00 92.25 83 ALA A CA 1
ATOM 659 C C . ALA A 1 83 ? -2.064 3.305 -1.347 1.00 92.25 83 ALA A C 1
ATOM 661 O O . ALA A 1 83 ? -3.044 3.483 -0.625 1.00 92.25 83 ALA A O 1
ATOM 662 N N . PHE A 1 84 ? -2.032 3.715 -2.620 1.00 92.44 84 PHE A N 1
ATOM 663 C CA . PHE A 1 84 ? -3.170 4.327 -3.305 1.00 92.44 84 PHE A CA 1
ATOM 664 C C . PHE A 1 84 ? -4.395 3.403 -3.283 1.00 92.44 84 PHE A C 1
ATOM 666 O O . PHE A 1 84 ? -5.495 3.812 -2.907 1.00 92.44 84 PHE A O 1
ATOM 673 N N . THR A 1 85 ? -4.184 2.141 -3.661 1.00 92.44 85 THR A N 1
ATOM 674 C CA . THR A 1 85 ? -5.242 1.125 -3.717 1.00 92.44 85 THR A CA 1
ATOM 675 C C . THR A 1 85 ? -5.802 0.836 -2.326 1.00 92.44 85 THR A C 1
ATOM 677 O O . THR A 1 85 ? -7.019 0.798 -2.152 1.00 92.44 85 THR A O 1
ATOM 680 N N . ALA A 1 86 ? -4.927 0.722 -1.322 1.00 91.69 86 ALA A N 1
ATOM 681 C CA . ALA A 1 86 ? -5.334 0.561 0.068 1.00 91.69 86 ALA A CA 1
ATOM 682 C C . ALA A 1 86 ? -6.164 1.750 0.568 1.00 91.69 86 ALA A C 1
ATOM 684 O O . ALA A 1 86 ? -7.253 1.553 1.095 1.00 91.69 86 ALA A O 1
ATOM 685 N N . GLY A 1 87 ? -5.703 2.987 0.370 1.00 90.19 87 GLY A N 1
ATOM 686 C CA . GLY A 1 87 ? -6.436 4.163 0.842 1.00 90.19 87 GLY A CA 1
ATOM 687 C C . GLY A 1 87 ? -7.785 4.359 0.150 1.00 90.19 87 GLY A C 1
ATOM 688 O O . GLY A 1 87 ? -8.747 4.729 0.818 1.00 90.19 87 GLY A O 1
ATOM 689 N N . ARG A 1 88 ? -7.903 4.006 -1.138 1.00 90.94 88 ARG A N 1
ATOM 690 C CA . ARG A 1 88 ? -9.192 3.991 -1.847 1.00 90.94 88 ARG A CA 1
ATOM 691 C C . ARG A 1 88 ? -10.157 2.958 -1.254 1.00 90.94 88 ARG A C 1
ATOM 693 O O . ARG A 1 88 ? -11.334 3.249 -1.076 1.00 90.94 88 ARG A O 1
ATOM 700 N N . ALA A 1 89 ? -9.670 1.764 -0.910 1.00 88.69 89 ALA A N 1
ATOM 701 C CA . ALA A 1 89 ? -10.487 0.734 -0.262 1.00 88.69 89 ALA A CA 1
ATOM 702 C C . ALA A 1 89 ? -10.909 1.116 1.170 1.00 88.69 89 ALA A C 1
ATOM 704 O O . ALA A 1 89 ? -11.972 0.711 1.632 1.00 88.69 89 ALA A O 1
ATOM 705 N N . LEU A 1 90 ? -10.096 1.927 1.851 1.00 86.19 90 LEU A N 1
ATOM 706 C CA . LEU A 1 90 ? -10.393 2.502 3.164 1.00 86.19 90 LEU A CA 1
ATOM 707 C C . LEU A 1 90 ? -11.294 3.751 3.105 1.00 86.19 90 LEU A C 1
ATOM 709 O O . LEU A 1 90 ? -11.662 4.272 4.155 1.00 86.19 90 LEU A O 1
ATOM 713 N N . GLY A 1 91 ? -11.629 4.254 1.911 1.00 88.19 91 GLY A N 1
ATOM 714 C CA . GLY A 1 91 ? -12.430 5.470 1.739 1.00 88.19 91 GLY A CA 1
ATOM 715 C C . GLY A 1 91 ? -11.700 6.765 2.111 1.00 88.19 91 GLY A C 1
ATOM 716 O O . GLY A 1 91 ? -12.337 7.736 2.510 1.00 88.19 91 GLY A O 1
ATOM 717 N N . LEU A 1 92 ? -10.366 6.791 2.013 1.00 83.50 92 LEU A N 1
ATOM 718 C CA . LEU A 1 92 ? -9.557 7.990 2.279 1.00 83.50 92 LEU A CA 1
ATOM 719 C C . LEU A 1 92 ? -9.575 8.997 1.116 1.00 83.50 92 LEU A C 1
ATOM 721 O O . LEU A 1 92 ? -9.234 10.163 1.328 1.00 83.50 92 LEU A O 1
ATOM 725 N N . TRP A 1 93 ? -9.933 8.539 -0.090 1.00 86.94 93 TRP A N 1
ATOM 726 C CA . TRP A 1 93 ? -10.167 9.315 -1.315 1.00 86.94 93 TRP A CA 1
ATOM 727 C C . TRP A 1 93 ? -10.957 8.499 -2.343 1.00 86.94 93 TRP A C 1
ATOM 729 O O . TRP A 1 93 ? -10.887 7.247 -2.298 1.00 86.94 93 TRP A O 1
#

Secondary structure (DSSP, 8-state):
-----------TTS-SSS-SHHHHHHHHHHTTS---HHHHEEEEEEEEETTEEEEEEEETTSSSPEEEEEEEESHHHHHHHHHHHHHHHTT--

pLDDT: mean 80.04, std 19.01, range [34.62, 95.19]

Foldseek 3Di:
DDDDDDDPPPDPPPAPDQPCLLVVLQCCCCPPVVHHCVVAWDWDWDDDDDQKIKIKIWGVVDVVIDIFIAMDRHRVNRVSRRSVRVCVVVVVD

Organism: NCBI:txid1314781

Nearest PDB structures (foldseek):
  7r97-assembly1_B  TM=8.245E-01  e=6.640E-03  Escherichia coli K-12
  8dfv-assembly1_K  TM=7.453E-01  e=2.270E-03  Drosophila melanogaster
  5npg-assembly1_A  TM=6.433E-01  e=4.546E-03  Drosophila melanogaster
  6ci7-assembly4_D  TM=5.949E-01  e=3.651E-02  Methanopyrus kandleri AV19
  6ci7-assembly3_C  TM=5.946E-01  e=4.413E-02  Methanopyrus kandleri AV19

Radius of gyration: 14.69 Å; Cα contacts (8 Å, |Δi|>4): 144; chains: 1; bounding box: 46×25×36 Å

Sequence (93 aa):
MAHNPHNPQIPQNAHNAQQGYVQRLNNHYQGPLRLSPQTYIYYDVQLAEGSTFVATVWLRNFNPPAYYVGRGIGQMAAKESAAFTAGRALGLW

Solvent-accessible surface area (backbone atoms only — not comparable to full-atom values): 5381 Å² total; per-residue (Å²): 133,86,92,82,84,90,72,83,79,74,76,84,80,88,64,87,86,63,76,54,32,51,55,52,50,38,48,48,29,48,58,87,64,64,38,62,38,82,81,32,50,44,78,49,74,44,81,72,54,96,63,32,17,38,12,38,34,36,36,61,86,42,92,74,63,46,70,29,68,14,62,23,71,38,66,65,44,2,41,18,37,6,30,44,49,42,34,43,75,71,64,77,98